Protein AF-A0A3B8IGR3-F1 (afdb_monomer_lite)

Sequence (163 aa):
MGLSWFLQAHEKPTSGKPCPATQIQLAEELIEFARAHGKPAMVCESAPQGYHVGTLYQYNISHLWDGPAGQGLTKVSPEQVWTEWYTPYFEFIGAHRDVIKAVTYINANWDIQGLWGPPYQQGYWGDSRIEANADVKEQWVAAITENTWLHGGDHIREILHGM

pLDDT: mean 95.09, std 7.03, range [52.88, 98.88]

Secondary structure (DSSP, 8-state):
-EEEE-S-TT---SSSSSSPPPHHHHHHHHHHHHHHTT--EEEEEE--TTEETTTTEE----TTTTSSTT-S-EE--HHHHIIIIIHHHHHHHHHTTTTEEEEEE---B-TTSTTTSTT-TT----B--GGGSHHHHHHHHHHHTSTTPPPSSTTHHHHHHT-

Foldseek 3Di:
DEDEAAEFQPADAPDDDDDDDGSVRVVVVVLVVCVVVVHAYEHEEYFHFQAALLQQWGFWFPCRGRHHFPHPTDHHDLVCSCVRGVVVVLVSCVVRVVRYDYYDYDQAQQCPPPQAHPPRPVTHGHGRHCVSDDVSVVVVCVSQPPPSHDDDDPCSVCVVVVD

Structure (mmCIF, N/CA/C/O backbone):
data_AF-A0A3B8IGR3-F1
#
_entry.id   AF-A0A3B8IGR3-F1
#
loop_
_atom_site.group_PDB
_atom_site.id
_atom_site.type_symbol
_atom_site.label_atom_id
_atom_site.label_alt_id
_atom_site.label_comp_id
_atom_site.label_asym_id
_atom_site.label_entity_id
_atom_site.label_seq_id
_atom_site.pdbx_PDB_ins_code
_atom_site.Cartn_x
_atom_site.Cartn_y
_atom_site.Cartn_z
_atom_site.occupancy
_atom_site.B_iso_or_equiv
_atom_site.auth_seq_id
_atom_site.auth_comp_id
_atom_site.auth_asym_id
_atom_site.auth_atom_id
_atom_site.pdbx_PDB_model_num
ATOM 1 N N . MET A 1 1 ? -16.583 5.990 5.118 1.00 91.69 1 MET A N 1
ATOM 2 C CA . MET A 1 1 ? -16.019 6.486 3.840 1.00 91.69 1 MET A CA 1
ATOM 3 C C . MET A 1 1 ? -14.957 5.517 3.361 1.00 91.69 1 MET A C 1
ATOM 5 O O . MET A 1 1 ? -14.488 4.744 4.186 1.00 91.69 1 MET A O 1
ATOM 9 N N . GLY A 1 2 ? -14.617 5.523 2.074 1.00 95.38 2 GLY A N 1
ATOM 10 C CA . GLY A 1 2 ? -13.644 4.595 1.498 1.00 95.38 2 GLY A CA 1
ATOM 11 C C . GLY A 1 2 ? -12.545 5.332 0.750 1.00 95.38 2 GLY A C 1
ATOM 12 O O . GLY A 1 2 ? -12.861 6.269 0.022 1.00 95.38 2 GLY A O 1
ATOM 13 N N . LEU A 1 3 ? -11.294 4.913 0.928 1.00 97.75 3 LEU A N 1
ATOM 14 C CA . LEU A 1 3 ? -10.154 5.388 0.141 1.00 97.75 3 LEU A CA 1
ATOM 15 C C . LEU A 1 3 ? -9.433 4.217 -0.523 1.00 97.75 3 LEU A C 1
ATOM 17 O O . LEU A 1 3 ? -9.481 3.094 -0.015 1.00 97.75 3 LEU A O 1
ATOM 21 N N . SER A 1 4 ? -8.734 4.512 -1.614 1.00 98.25 4 SER A N 1
ATOM 22 C CA . SER A 1 4 ? -7.811 3.582 -2.260 1.00 98.25 4 SER A CA 1
ATOM 23 C C . SER A 1 4 ? -6.371 4.029 -2.004 1.00 98.25 4 SER A C 1
ATOM 25 O O . SER A 1 4 ? -6.085 5.230 -1.957 1.00 98.25 4 SER A O 1
ATOM 27 N N . TRP A 1 5 ? -5.467 3.071 -1.825 1.00 98.56 5 TRP A N 1
ATOM 28 C CA . TRP A 1 5 ? -4.046 3.311 -1.601 1.00 98.56 5 TRP A CA 1
ATOM 29 C C . TRP A 1 5 ? -3.225 2.457 -2.557 1.00 98.56 5 TRP A C 1
ATOM 31 O O . TRP A 1 5 ? -3.042 1.267 -2.320 1.00 98.56 5 TRP A O 1
ATOM 41 N N . PHE A 1 6 ? -2.747 3.054 -3.646 1.00 98.00 6 PHE A N 1
ATOM 42 C CA . PHE A 1 6 ? -2.025 2.317 -4.690 1.00 98.00 6 PHE A CA 1
ATOM 43 C C . PHE A 1 6 ? -0.596 2.803 -4.890 1.00 98.00 6 PHE A C 1
ATOM 45 O O . PHE A 1 6 ? 0.309 2.003 -5.115 1.00 98.00 6 PHE A O 1
ATOM 52 N N . LEU A 1 7 ? -0.388 4.108 -4.761 1.00 97.19 7 LEU A N 1
ATOM 53 C CA . LEU A 1 7 ? 0.871 4.762 -5.092 1.00 97.19 7 LEU A CA 1
ATOM 54 C C . LEU A 1 7 ? 1.772 4.848 -3.859 1.00 97.19 7 LEU A C 1
ATOM 56 O O . LEU A 1 7 ? 1.300 4.736 -2.723 1.00 97.19 7 LEU A O 1
ATOM 60 N N . GLN A 1 8 ? 3.068 5.085 -4.066 1.00 96.94 8 GLN A N 1
ATOM 61 C CA . GLN A 1 8 ? 3.950 5.388 -2.942 1.00 96.94 8 GLN A CA 1
ATOM 62 C C . GLN A 1 8 ? 3.477 6.674 -2.241 1.00 96.94 8 GLN A C 1
ATOM 64 O O . GLN A 1 8 ? 3.035 7.633 -2.881 1.00 96.94 8 GLN A O 1
ATOM 69 N N . ALA A 1 9 ? 3.578 6.716 -0.911 1.00 96.88 9 ALA A N 1
ATOM 70 C CA . ALA A 1 9 ? 2.907 7.727 -0.084 1.00 96.88 9 ALA A CA 1
ATOM 71 C C . ALA A 1 9 ? 3.227 9.181 -0.471 1.00 96.88 9 ALA A C 1
ATOM 73 O O . ALA A 1 9 ? 2.351 10.053 -0.435 1.00 96.88 9 ALA A O 1
ATOM 74 N N . HIS A 1 10 ? 4.483 9.434 -0.841 1.00 94.56 10 HIS A N 1
ATOM 75 C CA . HIS A 1 10 ? 5.021 10.766 -1.124 1.00 94.56 10 HIS A CA 1
ATOM 76 C C . HIS A 1 10 ? 5.339 11.000 -2.603 1.00 94.56 10 HIS A C 1
ATOM 78 O O . HIS A 1 10 ? 5.798 12.087 -2.965 1.00 94.56 10 HIS A O 1
ATOM 84 N N . GLU A 1 11 ? 5.098 10.004 -3.452 1.00 91.75 11 GLU A N 1
ATOM 85 C CA . GLU A 1 11 ? 5.352 10.113 -4.879 1.00 91.75 11 GLU A CA 1
ATOM 86 C C . GLU A 1 11 ? 4.372 11.089 -5.536 1.00 91.75 11 GLU A C 1
ATOM 88 O O . GLU A 1 11 ? 3.236 11.294 -5.092 1.00 91.75 11 GLU A O 1
ATOM 93 N N . LYS A 1 12 ? 4.857 11.740 -6.593 1.00 88.88 12 LYS A N 1
ATOM 94 C CA . LYS A 1 12 ? 4.118 12.721 -7.377 1.00 88.88 12 LYS A CA 1
ATOM 95 C C . LYS A 1 12 ? 4.175 12.335 -8.850 1.00 88.88 12 LYS A C 1
ATOM 97 O O . LYS A 1 12 ? 5.252 11.960 -9.313 1.00 88.88 12 LYS A O 1
ATOM 102 N N . PRO A 1 13 ? 3.080 12.526 -9.605 1.00 84.06 13 PRO A N 1
ATOM 103 C CA . PRO A 1 13 ? 3.114 12.356 -11.045 1.00 84.06 13 PRO A CA 1
ATOM 104 C C . PRO A 1 13 ? 4.122 13.325 -11.661 1.00 84.06 13 PRO A C 1
ATOM 106 O O . PRO A 1 13 ? 4.206 14.498 -11.285 1.00 84.06 13 PRO A O 1
ATOM 109 N N . THR A 1 14 ? 4.846 12.835 -12.657 1.00 80.19 14 THR A N 1
ATOM 110 C CA . THR A 1 14 ? 5.818 13.604 -13.440 1.00 80.19 14 THR A CA 1
ATOM 111 C C . THR A 1 14 ? 5.156 14.552 -14.444 1.00 80.19 14 THR A C 1
ATOM 113 O O . THR A 1 14 ? 5.823 15.446 -14.966 1.00 80.19 14 THR A O 1
ATOM 116 N N . SER A 1 15 ? 3.849 14.412 -14.705 1.00 67.06 15 SER A N 1
ATOM 117 C CA . SER A 1 15 ? 3.141 15.197 -15.720 1.00 67.06 15 SER A CA 1
ATOM 118 C C . SER A 1 15 ? 1.929 15.978 -15.179 1.00 67.06 15 SER A C 1
ATOM 120 O O . SER A 1 15 ? 1.154 15.509 -14.349 1.00 67.06 15 SER A O 1
ATOM 122 N N . GLY A 1 16 ? 1.740 17.199 -15.695 1.00 64.88 16 GLY A N 1
ATOM 123 C CA . GLY A 1 16 ? 0.410 17.797 -15.879 1.00 64.88 16 GLY A CA 1
ATOM 124 C C . GLY A 1 16 ? -0.123 18.798 -14.845 1.00 64.88 16 GLY A C 1
ATOM 125 O O . GLY A 1 16 ? -0.955 19.621 -15.222 1.00 64.88 16 GLY A O 1
ATOM 126 N N . LYS A 1 17 ? 0.334 18.820 -13.585 1.00 65.06 17 LYS A N 1
ATOM 127 C CA . LYS A 1 17 ? -0.154 19.801 -12.588 1.00 65.06 17 LYS A CA 1
ATOM 128 C C . LYS A 1 17 ? 1.000 20.456 -11.822 1.00 65.06 17 LYS A C 1
ATOM 130 O O . LYS A 1 17 ? 1.898 19.742 -11.387 1.00 65.06 17 LYS A O 1
ATOM 135 N N . PRO A 1 18 ? 0.996 21.783 -11.595 1.00 68.06 18 PRO A N 1
ATOM 136 C CA . PRO A 1 18 ? 1.887 22.379 -10.606 1.00 68.06 18 PRO A CA 1
ATOM 137 C C . PRO A 1 18 ? 1.497 21.865 -9.213 1.00 68.06 18 PRO A C 1
ATOM 139 O O . PRO A 1 18 ? 0.353 22.025 -8.792 1.00 68.06 18 PRO A O 1
ATOM 142 N N . CYS A 1 19 ? 2.446 21.233 -8.518 1.00 76.19 19 CYS A N 1
ATOM 143 C CA . CYS A 1 19 ? 2.268 20.664 -7.177 1.00 76.19 19 CYS A CA 1
ATOM 144 C C . CYS A 1 19 ? 1.091 19.667 -7.071 1.00 76.19 19 CYS A C 1
ATOM 146 O O . CYS A 1 19 ? 0.112 19.949 -6.377 1.00 76.19 19 CYS A O 1
ATOM 148 N N . PRO A 1 20 ? 1.155 18.502 -7.742 1.00 86.19 20 PRO A N 1
ATOM 149 C CA . PRO A 1 20 ? 0.148 17.463 -7.559 1.00 86.19 20 PRO A CA 1
ATOM 150 C C . PRO A 1 20 ? 0.146 16.975 -6.101 1.00 86.19 20 PRO A C 1
ATOM 152 O O . PRO A 1 20 ? 1.203 16.911 -5.460 1.00 86.19 20 PRO A O 1
ATOM 155 N N . ALA A 1 21 ? -1.049 16.665 -5.589 1.00 90.88 21 ALA A N 1
ATOM 156 C CA . ALA A 1 21 ? -1.203 16.061 -4.272 1.00 90.88 21 ALA A CA 1
ATOM 157 C C . ALA A 1 21 ? -0.653 14.630 -4.299 1.00 90.88 21 ALA A C 1
ATOM 159 O O . ALA A 1 21 ? -0.814 13.927 -5.298 1.00 90.88 21 ALA A O 1
ATOM 160 N N . THR A 1 22 ? -0.000 14.216 -3.221 1.00 94.62 22 THR A N 1
ATOM 161 C CA . THR A 1 22 ? 0.497 12.847 -3.065 1.00 94.62 22 THR A CA 1
ATOM 162 C C . THR A 1 22 ? -0.607 11.917 -2.560 1.00 94.62 22 THR A C 1
ATOM 164 O O . THR A 1 22 ? -1.642 12.374 -2.065 1.00 94.62 22 THR A O 1
ATOM 167 N N . GLN A 1 23 ? -0.367 10.604 -2.622 1.00 96.00 23 GLN A N 1
ATOM 168 C CA . GLN A 1 23 ? -1.257 9.589 -2.047 1.00 96.00 23 GLN A CA 1
ATOM 169 C C . GLN A 1 23 ? -1.611 9.898 -0.586 1.00 96.00 23 GLN A C 1
ATOM 171 O O . GLN A 1 23 ? -2.789 9.868 -0.230 1.00 96.00 23 GLN A O 1
ATOM 176 N N . ILE A 1 24 ? -0.616 10.242 0.243 1.00 97.50 24 ILE A N 1
ATOM 177 C CA . ILE A 1 24 ? -0.870 10.543 1.658 1.00 97.50 24 ILE A CA 1
ATOM 178 C C . ILE A 1 24 ? -1.707 11.814 1.832 1.00 97.50 24 ILE A C 1
ATOM 180 O O . ILE A 1 24 ? -2.619 11.823 2.643 1.00 97.50 24 ILE A O 1
ATOM 184 N N . GLN A 1 25 ? -1.488 12.861 1.028 1.00 97.06 25 GLN A N 1
ATOM 185 C CA . GLN A 1 25 ? -2.262 14.105 1.135 1.00 97.06 25 GLN A CA 1
ATOM 186 C C . GLN A 1 25 ? -3.745 13.898 0.803 1.00 97.06 25 GLN A C 1
ATOM 188 O O . GLN A 1 25 ? -4.608 14.445 1.483 1.00 97.06 25 GLN A O 1
ATOM 193 N N . LEU A 1 26 ? -4.038 13.094 -0.223 1.00 96.38 26 LEU A N 1
ATOM 194 C CA . LEU A 1 26 ? -5.414 12.753 -0.592 1.00 96.38 26 LEU A CA 1
ATOM 195 C C . LEU A 1 26 ? -6.075 11.844 0.454 1.00 96.38 26 LEU A C 1
ATOM 197 O O . LEU A 1 26 ? -7.261 11.992 0.745 1.00 96.38 26 LEU A O 1
ATOM 201 N N . ALA A 1 27 ? -5.314 10.910 1.032 1.00 97.94 27 ALA A N 1
ATOM 202 C CA . ALA A 1 27 ? -5.810 10.050 2.099 1.00 97.94 27 ALA A CA 1
ATOM 203 C C . ALA A 1 27 ? -6.133 10.859 3.367 1.00 97.94 27 ALA A C 1
ATOM 205 O O . ALA A 1 27 ? -7.215 10.685 3.925 1.00 97.94 27 ALA A O 1
ATOM 206 N N . GLU A 1 28 ? -5.252 11.778 3.774 1.00 98.31 28 GLU A N 1
ATOM 207 C CA . GLU A 1 28 ? -5.465 12.692 4.906 1.00 98.31 28 GLU A CA 1
ATOM 208 C C . GLU A 1 28 ? -6.747 13.513 4.742 1.00 98.31 28 GLU A C 1
ATOM 210 O O . GLU A 1 28 ? -7.571 13.565 5.652 1.00 98.31 28 GLU A O 1
ATOM 215 N N . GLU A 1 29 ? -6.981 14.090 3.559 1.00 97.88 29 GLU A N 1
ATOM 216 C CA . GLU A 1 29 ? -8.200 14.860 3.284 1.00 97.88 29 GLU A CA 1
ATOM 217 C C . GLU A 1 29 ? -9.475 14.031 3.531 1.00 97.88 29 GLU A C 1
ATOM 219 O O . GLU A 1 29 ? -10.430 14.505 4.157 1.00 97.88 29 GLU A O 1
ATOM 224 N N . LEU A 1 30 ? -9.483 12.764 3.103 1.00 98.00 30 LEU A N 1
ATOM 225 C CA . LEU A 1 30 ? -10.616 11.866 3.322 1.00 98.00 30 LEU A CA 1
ATOM 226 C C . LEU A 1 30 ? -10.763 11.461 4.793 1.00 98.00 30 LEU A C 1
ATOM 228 O O . LEU A 1 30 ? -11.891 11.369 5.289 1.00 98.00 30 LEU A O 1
ATOM 232 N N . ILE A 1 31 ? -9.653 11.221 5.493 1.00 98.44 31 ILE A N 1
ATOM 233 C CA . ILE A 1 31 ? -9.667 10.895 6.922 1.00 98.44 31 ILE A CA 1
ATOM 234 C C . ILE A 1 31 ? -10.200 12.068 7.741 1.00 98.44 31 ILE A C 1
ATOM 236 O O . ILE A 1 31 ? -11.077 11.856 8.581 1.00 98.44 31 ILE A O 1
ATOM 240 N N . GLU A 1 32 ? -9.769 13.298 7.460 1.00 98.31 32 GLU A N 1
ATOM 241 C CA . GLU A 1 32 ? -10.294 14.483 8.140 1.00 98.31 32 GLU A CA 1
ATOM 242 C C . GLU A 1 32 ? -11.780 14.689 7.864 1.00 98.31 32 GLU A C 1
ATOM 244 O O . GLU A 1 32 ? -12.554 14.957 8.788 1.00 98.31 32 GLU A O 1
ATOM 249 N N . PHE A 1 33 ? -12.226 14.482 6.622 1.00 98.44 33 PHE A N 1
ATOM 250 C CA . PHE A 1 33 ? -13.653 14.533 6.320 1.00 98.44 33 PHE A CA 1
ATOM 251 C C . PHE A 1 33 ? -14.425 13.475 7.119 1.00 98.44 33 PHE A C 1
ATOM 253 O O . PHE A 1 33 ? -15.465 13.779 7.711 1.00 98.44 33 PHE A O 1
ATOM 260 N N . ALA A 1 34 ? -13.943 12.230 7.154 1.00 98.44 34 ALA A N 1
ATOM 261 C CA . ALA A 1 34 ? -14.595 11.147 7.885 1.00 98.44 34 ALA A CA 1
ATOM 262 C C . ALA A 1 34 ? -14.667 11.451 9.392 1.00 98.44 34 ALA A C 1
ATOM 264 O O . ALA A 1 34 ? -15.735 11.296 9.999 1.00 98.44 34 ALA A O 1
ATOM 265 N N . ARG A 1 35 ? -13.575 11.975 9.966 1.00 98.00 35 ARG A N 1
ATOM 266 C CA . ARG A 1 35 ? -13.496 12.414 11.365 1.00 98.00 35 ARG A CA 1
ATOM 267 C C . ARG A 1 35 ? -14.498 13.525 11.665 1.00 98.00 35 ARG A C 1
ATOM 269 O O . ARG A 1 35 ? -15.269 13.400 12.614 1.00 98.00 35 ARG A O 1
ATOM 276 N N . ALA A 1 36 ? -14.558 14.557 10.822 1.00 98.38 36 ALA A N 1
ATOM 277 C CA . ALA A 1 36 ? -15.476 15.687 10.976 1.00 98.38 36 ALA A CA 1
ATOM 278 C C . ALA A 1 36 ? -16.961 15.276 10.964 1.00 98.38 36 ALA A C 1
ATOM 280 O O . ALA A 1 36 ? -17.798 15.960 11.551 1.00 98.38 36 ALA A O 1
ATOM 281 N N . HIS A 1 37 ? -17.293 14.143 10.339 1.00 98.25 37 HIS A N 1
ATOM 282 C CA . HIS A 1 37 ? -18.659 13.615 10.268 1.00 98.25 37 HIS A CA 1
ATOM 283 C C . HIS A 1 37 ? -18.927 12.462 11.247 1.00 98.25 37 HIS A C 1
ATOM 285 O O . HIS A 1 37 ? -20.000 11.852 11.193 1.00 98.25 37 HIS A O 1
ATOM 291 N N . GLY A 1 38 ? -17.967 12.126 12.118 1.00 97.69 38 GLY A N 1
ATOM 292 C CA . GLY A 1 38 ? -18.089 11.008 13.054 1.00 97.69 38 GLY A CA 1
ATOM 293 C C . GLY A 1 38 ? -18.345 9.674 12.346 1.00 97.69 38 GLY A C 1
ATOM 294 O O . GLY A 1 38 ? -19.129 8.853 12.827 1.00 97.69 38 GLY A O 1
ATOM 295 N N . LYS A 1 39 ? -17.759 9.476 11.158 1.00 98.25 39 LYS A N 1
ATOM 296 C CA . LYS A 1 39 ? -17.914 8.253 10.363 1.00 98.25 39 LYS A CA 1
ATOM 297 C C . LYS A 1 39 ? -16.609 7.466 10.336 1.00 98.25 39 LYS A C 1
ATOM 299 O O . LYS A 1 39 ? -15.557 8.065 10.136 1.00 98.25 39 LYS A O 1
ATOM 304 N N . PRO A 1 40 ? -16.660 6.127 10.446 1.00 97.88 40 PRO A N 1
ATOM 305 C CA . PRO A 1 40 ? -15.479 5.316 10.213 1.00 97.88 40 PRO A CA 1
ATOM 306 C C . PRO A 1 40 ? -15.046 5.395 8.743 1.00 97.88 40 PRO A C 1
ATOM 308 O O . PRO A 1 40 ? -15.865 5.581 7.826 1.00 97.88 40 PRO A O 1
ATOM 311 N N . ALA A 1 41 ? -13.750 5.209 8.526 1.00 98.38 41 ALA A N 1
ATOM 312 C CA . ALA A 1 41 ? -13.150 5.042 7.214 1.00 98.38 41 ALA A CA 1
ATOM 313 C C . ALA A 1 41 ? -12.675 3.599 7.006 1.00 98.38 41 ALA A C 1
ATOM 315 O O . ALA A 1 41 ? -12.379 2.869 7.956 1.00 98.38 41 ALA A O 1
ATOM 316 N N . MET A 1 42 ? -12.604 3.210 5.740 1.00 98.38 42 MET A N 1
ATOM 317 C CA . MET A 1 42 ? -12.025 1.958 5.285 1.00 98.38 42 MET A CA 1
ATOM 318 C C . MET A 1 42 ? -11.013 2.261 4.182 1.00 98.38 42 MET A C 1
ATOM 320 O O . MET A 1 42 ? -11.291 3.063 3.289 1.00 98.38 42 MET A O 1
ATOM 324 N N . VAL A 1 43 ? -9.856 1.605 4.229 1.00 98.56 43 VAL A N 1
ATOM 325 C CA . VAL A 1 43 ? -8.998 1.489 3.044 1.00 98.56 43 VAL A CA 1
ATOM 326 C C . VAL A 1 43 ? -9.605 0.376 2.195 1.00 98.56 43 VAL A C 1
ATOM 328 O O . VAL A 1 43 ? -9.421 -0.804 2.484 1.00 98.56 43 VAL A O 1
ATOM 331 N N . CYS A 1 44 ? -10.438 0.744 1.226 1.00 98.56 44 CYS A N 1
ATOM 332 C CA . CYS A 1 44 ? -11.256 -0.207 0.474 1.00 98.56 44 CYS A CA 1
ATOM 333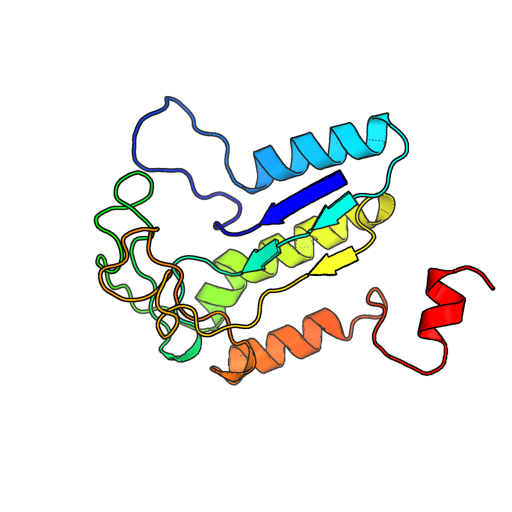 C C . CYS A 1 44 ? -10.449 -0.996 -0.553 1.00 98.56 44 CYS A C 1
ATOM 335 O O . CYS A 1 44 ? -10.811 -2.122 -0.875 1.00 98.56 44 CYS A O 1
ATOM 337 N N . GLU A 1 45 ? -9.379 -0.402 -1.068 1.00 98.69 45 GLU A N 1
ATOM 338 C CA . GLU A 1 45 ? -8.514 -1.016 -2.063 1.00 98.69 45 GLU A CA 1
ATOM 339 C C . GLU A 1 45 ? -7.073 -0.616 -1.771 1.00 98.69 45 GLU A C 1
ATOM 341 O O . GLU A 1 45 ? -6.765 0.574 -1.684 1.00 98.69 45 GLU A O 1
ATOM 346 N N . SER A 1 46 ? -6.181 -1.589 -1.618 1.00 98.81 46 SER A N 1
ATOM 347 C CA . SER A 1 46 ? -4.754 -1.308 -1.525 1.00 98.81 46 SER A CA 1
ATOM 348 C C . SER A 1 46 ? -3.900 -2.379 -2.187 1.00 98.81 46 SER A C 1
ATOM 350 O O . SER A 1 46 ? -4.158 -3.573 -2.051 1.00 98.81 46 SER A O 1
ATOM 352 N N . ALA A 1 47 ? -2.892 -1.939 -2.935 1.00 98.75 47 ALA A N 1
ATOM 353 C CA . ALA A 1 47 ? -1.864 -2.781 -3.545 1.00 98.75 47 ALA A CA 1
ATOM 354 C C . ALA A 1 47 ? -0.671 -1.910 -3.983 1.00 98.75 47 ALA A C 1
ATOM 356 O O . ALA A 1 47 ? -0.899 -0.773 -4.391 1.00 98.75 47 ALA A O 1
ATOM 357 N N . PRO A 1 48 ? 0.577 -2.410 -3.948 1.00 98.56 48 PRO A N 1
ATOM 358 C CA . PRO A 1 48 ? 1.756 -1.682 -4.422 1.00 98.56 48 PRO A CA 1
ATOM 359 C C . PRO A 1 48 ? 1.789 -1.585 -5.954 1.00 98.56 48 PRO A C 1
ATOM 361 O O . PRO A 1 48 ? 2.529 -2.314 -6.614 1.00 98.56 48 PRO A O 1
ATOM 364 N N . GLN A 1 49 ? 0.975 -0.700 -6.535 1.00 98.44 49 GLN A N 1
ATOM 365 C CA . GLN A 1 49 ? 0.914 -0.510 -7.985 1.00 98.44 49 GLN A CA 1
ATOM 366 C C . GLN A 1 49 ? 2.292 -0.110 -8.529 1.00 98.44 49 GLN A C 1
ATOM 368 O O . GLN A 1 49 ? 3.008 0.677 -7.914 1.00 98.44 49 GLN A O 1
ATOM 373 N N . GLY A 1 50 ? 2.680 -0.670 -9.675 1.00 97.94 50 GLY A N 1
ATOM 374 C CA . GLY A 1 50 ? 4.007 -0.438 -10.255 1.00 97.94 50 GLY A CA 1
ATOM 375 C C . GLY A 1 50 ? 5.056 -1.459 -9.814 1.00 97.94 50 GLY A C 1
ATOM 376 O O . GLY A 1 50 ? 6.047 -1.652 -10.518 1.00 97.94 50 GLY A O 1
ATOM 377 N N . TYR A 1 51 ? 4.824 -2.186 -8.718 1.00 98.62 51 TYR A N 1
ATOM 378 C CA . TYR A 1 51 ? 5.718 -3.238 -8.246 1.00 98.62 51 TYR A CA 1
ATOM 379 C C . TYR A 1 51 ? 5.315 -4.625 -8.738 1.00 98.62 51 TYR A C 1
ATOM 381 O O . TYR A 1 51 ? 4.145 -4.995 -8.780 1.00 98.62 51 TYR A O 1
ATOM 389 N N . HIS A 1 52 ? 6.318 -5.443 -9.042 1.00 98.50 52 HIS A N 1
ATOM 390 C CA . HIS A 1 52 ? 6.168 -6.878 -9.239 1.00 98.50 52 HIS A CA 1
ATOM 391 C C . HIS A 1 52 ? 6.888 -7.625 -8.111 1.00 98.50 52 HIS A C 1
ATOM 393 O O . HIS A 1 52 ? 8.065 -7.973 -8.242 1.00 98.50 52 HIS A O 1
ATOM 399 N N . VAL A 1 53 ? 6.186 -7.899 -7.005 1.00 98.31 53 VAL A N 1
ATOM 400 C CA . VAL A 1 53 ? 6.757 -8.483 -5.773 1.00 98.31 53 VAL A CA 1
ATOM 401 C C . VAL A 1 53 ? 7.491 -9.798 -6.050 1.00 98.31 53 VAL A C 1
ATOM 403 O O . VAL A 1 53 ? 8.602 -9.990 -5.562 1.00 98.31 53 VAL A O 1
ATOM 406 N N . GLY A 1 54 ? 6.939 -10.672 -6.901 1.00 97.50 54 GLY A N 1
ATOM 407 C CA . GLY A 1 54 ? 7.564 -11.964 -7.206 1.00 97.50 54 GLY A CA 1
ATOM 408 C C . GLY A 1 54 ? 8.905 -11.893 -7.945 1.00 97.50 54 GLY A C 1
ATOM 409 O O . GLY A 1 54 ? 9.747 -12.770 -7.773 1.00 97.50 54 GLY A O 1
ATOM 410 N N . THR A 1 55 ? 9.132 -10.859 -8.758 1.00 97.88 55 THR A N 1
ATOM 411 C CA . THR A 1 55 ? 10.371 -10.707 -9.544 1.00 97.88 55 THR A CA 1
ATOM 412 C C . THR A 1 55 ? 11.266 -9.585 -9.031 1.00 97.88 55 THR A C 1
ATOM 414 O O . THR A 1 55 ? 12.379 -9.438 -9.528 1.00 97.88 55 THR A O 1
ATOM 417 N N . LEU A 1 56 ? 10.787 -8.805 -8.055 1.00 98.38 56 LEU A N 1
ATOM 418 C CA . LEU A 1 56 ? 11.464 -7.647 -7.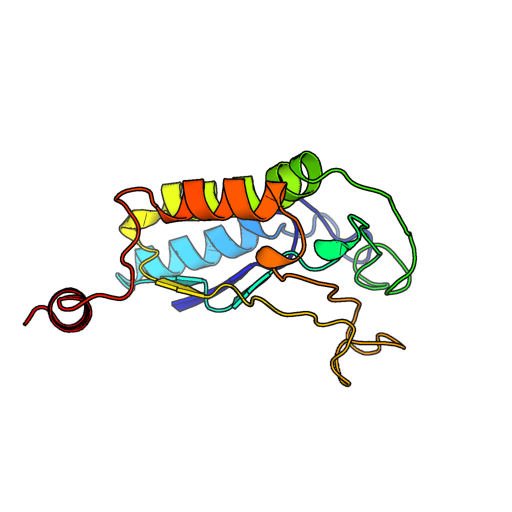473 1.00 98.38 56 LEU A CA 1
ATOM 419 C C . LEU A 1 56 ? 11.906 -6.625 -8.527 1.00 98.38 56 LEU A C 1
ATOM 421 O O . LEU A 1 56 ? 13.061 -6.196 -8.592 1.00 98.38 56 LEU A O 1
ATOM 425 N N . TYR A 1 57 ? 10.942 -6.233 -9.355 1.00 98.38 57 TYR A N 1
ATOM 426 C CA . TYR A 1 57 ? 11.086 -5.129 -10.292 1.00 98.38 57 TYR A CA 1
ATOM 427 C C . TYR A 1 57 ? 9.976 -4.109 -10.087 1.00 98.38 57 TYR A C 1
ATOM 429 O O . TYR A 1 57 ? 8.850 -4.471 -9.744 1.00 98.38 57 TYR A O 1
ATOM 437 N N . GLN A 1 58 ? 10.301 -2.851 -10.343 1.00 98.06 58 GLN A N 1
ATOM 438 C CA . GLN A 1 58 ? 9.354 -1.764 -10.510 1.00 98.06 58 GLN A CA 1
ATOM 439 C C . GLN A 1 58 ? 9.302 -1.373 -11.989 1.00 98.06 58 GLN A C 1
ATOM 441 O O . GLN A 1 58 ? 10.321 -1.414 -12.687 1.00 98.06 58 GLN A O 1
ATOM 446 N N . TYR A 1 59 ? 8.116 -1.003 -12.453 1.00 97.75 59 TYR A N 1
ATOM 447 C CA . TYR A 1 59 ? 7.869 -0.511 -13.800 1.00 97.75 59 TYR A CA 1
ATOM 448 C C . TYR A 1 59 ? 7.060 0.773 -13.734 1.00 97.75 59 TYR A C 1
ATOM 450 O O . TYR A 1 59 ? 6.324 1.009 -12.776 1.00 97.75 59 TYR A O 1
ATOM 458 N N . ASN A 1 60 ? 7.142 1.541 -14.812 1.00 97.25 60 ASN A N 1
ATOM 459 C CA . ASN A 1 60 ? 6.309 2.710 -15.001 1.00 97.25 60 ASN A CA 1
ATOM 460 C C . ASN A 1 60 ? 4.824 2.317 -15.010 1.00 97.25 60 ASN A C 1
ATOM 462 O O . ASN A 1 60 ? 4.420 1.416 -15.755 1.00 97.25 60 ASN A O 1
ATOM 466 N N . ILE A 1 61 ? 4.010 3.017 -14.225 1.00 96.69 61 ILE A N 1
ATOM 467 C CA . ILE A 1 61 ? 2.562 2.836 -14.114 1.00 96.69 61 ILE A CA 1
ATOM 468 C C . ILE A 1 61 ? 1.849 3.349 -15.366 1.00 96.69 61 ILE A C 1
ATOM 470 O O . ILE A 1 61 ? 1.015 2.645 -15.942 1.00 96.69 61 ILE A O 1
ATOM 474 N N . SER A 1 62 ? 2.122 4.587 -15.789 1.00 94.56 62 SER A N 1
ATOM 475 C CA . SER A 1 62 ? 1.434 5.197 -16.935 1.00 94.56 62 SER A CA 1
ATOM 476 C C . SER A 1 62 ? 2.117 6.467 -17.430 1.00 94.56 62 SER A C 1
ATOM 478 O O . SER A 1 62 ? 2.846 7.131 -16.692 1.00 94.56 62 SER A O 1
ATOM 480 N N . HIS A 1 63 ? 1.802 6.876 -18.666 1.00 91.12 63 HIS A N 1
ATOM 481 C CA . HIS A 1 63 ? 2.340 8.107 -19.258 1.00 91.12 63 HIS A CA 1
ATOM 482 C C . HIS A 1 63 ? 2.029 9.366 -18.441 1.00 91.12 63 HIS A C 1
ATOM 484 O O . HIS A 1 63 ? 2.727 10.367 -18.584 1.00 91.12 63 HIS A O 1
ATOM 490 N N . LEU A 1 64 ? 0.978 9.331 -17.616 1.00 87.38 64 LEU A N 1
ATOM 491 C CA . LEU A 1 64 ? 0.620 10.441 -16.741 1.00 87.38 64 LEU A CA 1
ATOM 492 C C . LEU A 1 64 ? 1.459 10.465 -15.459 1.00 87.38 64 LEU A C 1
ATOM 494 O O . LEU A 1 64 ? 1.623 11.527 -14.854 1.00 87.38 64 LEU A O 1
ATOM 498 N N . TRP A 1 65 ? 1.978 9.308 -15.053 1.00 90.44 65 TRP A N 1
ATOM 499 C CA . TRP A 1 65 ? 2.651 9.122 -13.780 1.00 90.44 65 TRP A CA 1
ATOM 500 C C . TRP A 1 65 ? 4.169 9.213 -13.923 1.00 90.44 65 TRP A C 1
ATOM 502 O O . TRP A 1 65 ? 4.766 10.161 -13.428 1.00 90.44 65 TRP A O 1
ATOM 512 N N . ASP A 1 66 ? 4.790 8.301 -14.658 1.00 92.38 66 ASP A N 1
ATOM 513 C CA . ASP A 1 66 ? 6.239 8.041 -14.620 1.00 92.38 66 ASP A CA 1
ATOM 514 C C . ASP A 1 66 ? 6.815 7.563 -15.970 1.00 92.38 66 ASP A C 1
ATOM 516 O O . ASP A 1 66 ? 8.029 7.439 -16.129 1.00 92.38 66 ASP A O 1
ATOM 520 N N . GLY A 1 67 ? 5.969 7.355 -16.984 1.00 93.62 67 GLY A N 1
ATOM 521 C CA . GLY A 1 67 ? 6.385 7.048 -18.353 1.00 93.62 67 GLY A CA 1
ATOM 522 C C . GLY A 1 67 ? 5.536 5.954 -19.003 1.00 93.62 67 GLY A C 1
ATOM 523 O O . GLY A 1 67 ? 4.481 5.600 -18.498 1.00 93.62 67 GLY A O 1
ATOM 524 N N . PRO A 1 68 ? 5.938 5.405 -20.160 1.00 95.62 68 PRO A N 1
ATOM 525 C CA . PRO A 1 68 ? 5.140 4.383 -20.838 1.00 95.62 68 PRO A CA 1
ATOM 526 C C . PRO A 1 68 ? 4.893 3.162 -19.937 1.00 95.62 68 PRO A C 1
ATOM 528 O O . PRO A 1 68 ? 5.849 2.612 -19.391 1.00 95.62 68 PRO A O 1
ATOM 531 N N . ALA A 1 69 ? 3.631 2.743 -19.798 1.00 97.25 69 ALA A N 1
ATOM 532 C CA . ALA A 1 69 ? 3.232 1.671 -18.884 1.00 97.25 69 ALA A CA 1
ATOM 533 C C . ALA A 1 69 ? 3.988 0.358 -19.163 1.00 97.25 69 ALA A C 1
ATOM 535 O O . ALA A 1 69 ? 4.139 -0.045 -20.320 1.00 97.25 69 ALA A O 1
ATOM 536 N N . GLY A 1 70 ? 4.466 -0.304 -18.107 1.00 96.94 70 GLY A N 1
ATOM 537 C CA . GLY A 1 70 ? 5.208 -1.567 -18.206 1.00 96.94 70 GLY A CA 1
ATOM 538 C C . GLY A 1 70 ? 6.624 -1.425 -18.779 1.00 96.94 70 GLY A C 1
ATOM 539 O O . GLY A 1 70 ? 7.247 -2.423 -19.139 1.00 96.94 70 GLY A O 1
ATOM 540 N N . GLN A 1 71 ? 7.143 -0.198 -18.886 1.00 96.56 71 GLN A N 1
ATOM 541 C CA . GLN A 1 71 ? 8.546 0.092 -19.207 1.00 96.56 71 GLN A CA 1
ATOM 542 C C . GLN A 1 71 ? 9.279 0.623 -17.964 1.00 96.56 71 GLN A C 1
ATOM 544 O O . GLN A 1 71 ? 8.804 0.441 -16.849 1.00 96.56 71 GLN A O 1
ATOM 549 N N . GLY A 1 72 ? 10.455 1.241 -18.124 1.00 94.19 72 GLY A N 1
ATOM 550 C CA . GLY A 1 72 ? 11.182 1.846 -16.994 1.00 94.19 72 GLY A CA 1
ATOM 551 C C . GLY A 1 72 ? 11.692 0.840 -15.955 1.00 94.19 72 GLY A C 1
ATOM 552 O O . GLY A 1 72 ? 11.878 1.198 -14.796 1.00 94.19 72 GLY A O 1
ATOM 553 N N . LEU A 1 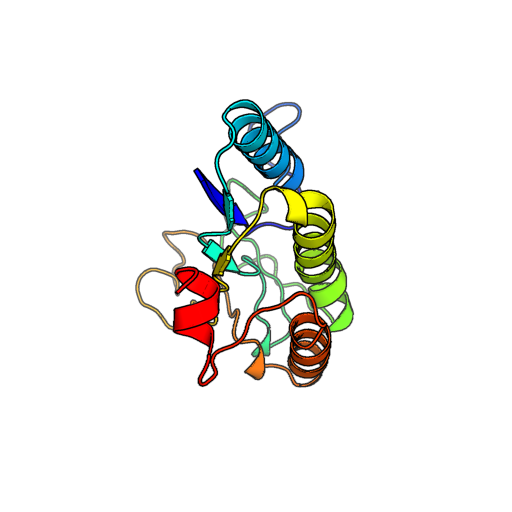73 ? 11.908 -0.412 -16.378 1.00 95.88 73 LEU A N 1
ATOM 554 C CA . LEU A 1 73 ? 12.306 -1.534 -15.528 1.00 95.88 73 LEU A CA 1
ATOM 555 C C . LEU A 1 73 ? 13.454 -1.163 -14.579 1.00 95.88 73 LEU A C 1
ATOM 557 O O . LEU A 1 73 ? 14.588 -0.956 -15.015 1.00 95.88 73 LEU A O 1
ATOM 561 N N . THR A 1 74 ? 13.166 -1.183 -13.281 1.00 97.56 74 THR A N 1
ATOM 562 C CA . THR A 1 74 ? 14.144 -0.936 -12.220 1.00 97.56 74 THR A CA 1
ATOM 563 C C . THR A 1 74 ? 14.141 -2.102 -11.244 1.00 97.56 74 THR A C 1
ATOM 565 O O . THR A 1 74 ? 13.094 -2.494 -10.734 1.00 97.56 74 THR A O 1
ATOM 568 N N . LYS A 1 75 ? 15.310 -2.704 -11.001 1.00 98.44 75 LYS A N 1
ATOM 569 C CA . LYS A 1 75 ? 15.445 -3.774 -10.006 1.00 98.44 75 LYS A CA 1
ATOM 570 C C . LYS A 1 75 ? 15.379 -3.174 -8.606 1.00 98.44 75 LYS A C 1
ATOM 572 O O . LYS A 1 75 ? 16.087 -2.210 -8.331 1.00 98.44 75 LYS A O 1
ATOM 577 N N . VAL A 1 76 ? 14.592 -3.790 -7.735 1.00 98.31 76 VAL A N 1
ATOM 578 C CA . VAL A 1 76 ? 14.421 -3.379 -6.338 1.00 98.31 76 VAL A CA 1
ATOM 579 C C . VAL A 1 76 ? 14.767 -4.534 -5.400 1.00 98.31 76 VAL A C 1
ATOM 581 O O . VAL A 1 76 ? 14.850 -5.691 -5.816 1.00 98.31 76 VAL A O 1
ATOM 584 N N . SER A 1 77 ? 15.023 -4.237 -4.133 1.00 98.50 77 SER A N 1
ATOM 585 C CA . SER A 1 77 ? 15.122 -5.240 -3.071 1.00 98.50 77 SER A CA 1
ATOM 586 C C . SER A 1 77 ? 13.779 -5.394 -2.343 1.00 98.50 77 SER A C 1
ATOM 588 O O . SER A 1 77 ? 12.958 -4.478 -2.392 1.00 98.50 77 SER A O 1
ATOM 590 N N . PRO A 1 78 ? 13.541 -6.509 -1.627 1.00 98.31 78 PRO A N 1
ATOM 591 C CA . PRO A 1 78 ? 12.361 -6.652 -0.771 1.00 98.31 78 PRO A CA 1
ATOM 592 C C . PRO A 1 78 ? 12.231 -5.511 0.243 1.00 98.31 78 PRO A C 1
ATOM 594 O O . PRO A 1 78 ? 11.144 -4.976 0.429 1.00 98.31 78 PRO A O 1
ATOM 597 N N . GLU A 1 79 ? 13.359 -5.092 0.821 1.00 98.56 79 GLU A N 1
ATOM 598 C CA . GLU A 1 79 ? 13.440 -3.978 1.769 1.00 98.56 79 GLU A CA 1
ATOM 599 C C . GLU A 1 79 ? 13.016 -2.644 1.147 1.00 98.56 79 GLU A C 1
ATOM 601 O O . GLU A 1 79 ? 12.329 -1.854 1.790 1.00 98.56 79 GLU A O 1
ATOM 606 N N . GLN A 1 80 ? 13.394 -2.394 -0.111 1.00 98.44 80 GLN A N 1
ATOM 607 C CA . GLN A 1 80 ? 12.963 -1.197 -0.833 1.00 98.44 80 GLN A CA 1
ATOM 608 C C . GLN A 1 80 ? 11.455 -1.217 -1.066 1.00 98.44 80 GLN A C 1
ATOM 610 O O . GLN A 1 80 ? 10.787 -0.254 -0.711 1.00 98.44 80 GLN A O 1
ATOM 615 N N . VAL A 1 81 ? 10.898 -2.327 -1.571 1.00 98.25 81 VAL A N 1
ATOM 616 C CA . VAL A 1 81 ? 9.439 -2.448 -1.758 1.00 98.25 81 VAL A CA 1
ATOM 617 C C . VAL A 1 81 ? 8.708 -2.226 -0.429 1.00 98.25 81 VAL A C 1
ATOM 619 O O . VAL A 1 81 ? 7.710 -1.504 -0.375 1.00 98.25 81 VAL A O 1
ATOM 622 N N . TRP A 1 82 ? 9.214 -2.832 0.649 1.00 98.69 82 TRP A N 1
ATOM 623 C CA . TRP A 1 82 ? 8.655 -2.683 1.986 1.00 98.69 82 TRP A CA 1
ATOM 624 C C . TRP A 1 82 ? 8.677 -1.232 2.464 1.00 98.69 82 TRP A C 1
ATOM 626 O O . TRP A 1 82 ? 7.631 -0.665 2.778 1.00 98.69 82 TRP A O 1
ATOM 636 N N . THR A 1 83 ? 9.851 -0.609 2.446 1.00 98.50 83 THR A N 1
ATOM 637 C CA . THR A 1 83 ? 10.062 0.754 2.942 1.00 98.50 83 THR A CA 1
ATOM 638 C C . THR A 1 83 ? 9.317 1.798 2.116 1.00 98.50 83 THR A C 1
ATOM 640 O O . THR A 1 83 ? 8.796 2.759 2.672 1.00 98.50 83 THR A O 1
ATOM 643 N N . GLU A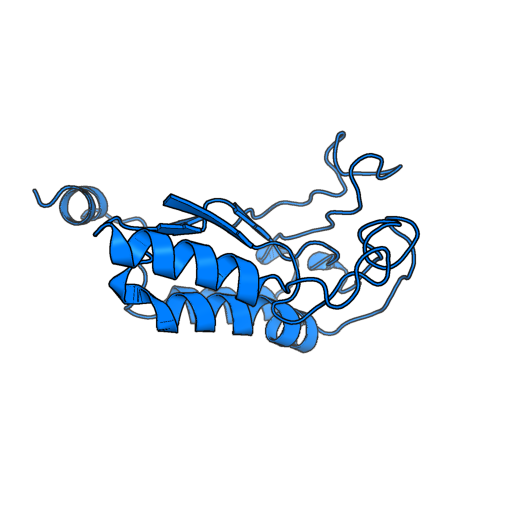 1 84 ? 9.246 1.630 0.796 1.00 98.19 84 GLU A N 1
ATOM 644 C CA . GLU A 1 84 ? 8.650 2.629 -0.096 1.00 98.19 84 GLU A CA 1
ATOM 645 C C . GLU A 1 84 ? 7.115 2.570 -0.120 1.00 98.19 84 GLU A C 1
ATOM 647 O O . GLU A 1 84 ? 6.466 3.600 -0.325 1.00 98.19 84 GLU A O 1
ATOM 652 N N . TRP A 1 85 ? 6.516 1.394 0.111 1.00 98.69 85 TRP A N 1
ATOM 653 C CA . TRP A 1 85 ? 5.060 1.229 0.030 1.00 98.69 85 TRP A CA 1
ATOM 654 C C . TRP A 1 85 ? 4.403 0.715 1.316 1.00 98.69 85 TRP A C 1
ATOM 656 O O . TRP A 1 85 ? 3.454 1.335 1.801 1.00 98.69 85 TRP A O 1
ATOM 666 N N . TYR A 1 86 ? 4.888 -0.390 1.890 1.00 98.69 86 TYR A N 1
ATOM 667 C CA . TYR A 1 86 ? 4.238 -1.039 3.037 1.00 98.69 86 TYR A CA 1
ATOM 668 C C . TYR A 1 86 ? 4.423 -0.260 4.338 1.00 98.69 86 TYR A C 1
ATOM 670 O O . TYR A 1 86 ? 3.457 -0.106 5.084 1.00 98.69 86 TYR A O 1
ATOM 678 N N . THR A 1 87 ? 5.622 0.266 4.600 1.00 98.62 87 THR A N 1
ATOM 679 C CA . THR A 1 87 ? 5.894 1.055 5.809 1.00 98.62 87 THR A CA 1
ATOM 680 C C . THR A 1 87 ? 4.963 2.272 5.896 1.00 98.62 87 THR A C 1
ATOM 682 O O . THR A 1 87 ? 4.196 2.337 6.858 1.00 98.62 87 THR A O 1
ATOM 685 N N . PRO A 1 88 ? 4.883 3.169 4.888 1.00 98.69 88 PRO A N 1
ATOM 686 C CA . PRO A 1 88 ? 3.958 4.299 4.943 1.00 98.69 88 PRO A CA 1
ATOM 687 C C . PRO A 1 88 ? 2.485 3.884 5.032 1.00 98.69 88 PRO A C 1
ATOM 689 O O . PRO A 1 88 ? 1.693 4.560 5.685 1.00 98.69 88 PRO A O 1
ATOM 692 N N . TYR A 1 89 ? 2.106 2.776 4.388 1.00 98.69 89 TYR A N 1
ATOM 693 C CA . TYR A 1 89 ? 0.748 2.238 4.448 1.00 98.69 89 TYR A CA 1
ATOM 694 C C . TYR A 1 89 ? 0.359 1.838 5.880 1.00 98.69 89 TYR A C 1
ATOM 696 O O . TYR A 1 89 ? -0.670 2.284 6.397 1.00 98.69 89 TYR A O 1
ATOM 704 N N . PHE A 1 90 ? 1.191 1.034 6.548 1.00 98.50 90 PHE A N 1
ATOM 705 C CA . PHE A 1 90 ? 0.943 0.598 7.921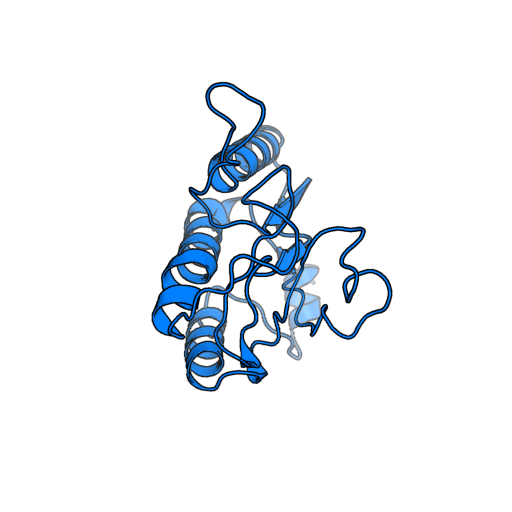 1.00 98.50 90 PHE A CA 1
ATOM 706 C C . PHE A 1 90 ? 1.054 1.746 8.930 1.00 98.50 90 PHE A C 1
ATOM 708 O O . PHE A 1 90 ? 0.229 1.827 9.842 1.00 98.50 90 PHE A O 1
ATOM 715 N N . GLU A 1 91 ? 2.012 2.658 8.750 1.00 98.25 91 GLU A N 1
ATOM 716 C CA . GLU A 1 91 ? 2.158 3.852 9.588 1.00 98.25 91 GLU A CA 1
ATOM 717 C C . GLU A 1 91 ? 0.930 4.763 9.498 1.00 98.25 91 GLU A C 1
ATOM 719 O O . GLU A 1 91 ? 0.405 5.178 10.532 1.00 98.25 91 GLU A O 1
ATOM 724 N N . PHE A 1 92 ? 0.411 5.010 8.291 1.00 98.50 92 PHE A N 1
ATOM 725 C CA . PHE A 1 92 ? -0.803 5.802 8.090 1.00 98.50 92 PHE A CA 1
ATOM 726 C C . PHE A 1 92 ? -2.013 5.171 8.789 1.00 98.50 92 PHE A C 1
ATOM 728 O O . PHE A 1 92 ? -2.739 5.833 9.533 1.00 98.50 92 PHE A O 1
ATOM 735 N N . ILE A 1 93 ? -2.209 3.859 8.626 1.00 98.25 93 ILE A N 1
ATOM 736 C CA . ILE A 1 93 ? -3.283 3.138 9.325 1.00 98.25 93 ILE A CA 1
ATOM 737 C C . ILE A 1 93 ? -3.100 3.232 10.841 1.00 98.25 93 ILE A C 1
ATOM 739 O O . ILE A 1 93 ? -4.070 3.444 11.568 1.00 98.25 93 ILE A O 1
ATOM 743 N N . GLY A 1 94 ? -1.857 3.110 11.312 1.00 97.62 94 GLY A N 1
ATOM 744 C CA . GLY A 1 94 ? -1.471 3.254 12.708 1.00 97.62 94 GLY A CA 1
ATOM 745 C C . GLY A 1 94 ? -1.821 4.617 13.302 1.00 97.62 94 GLY A C 1
ATOM 746 O O . GLY A 1 94 ? -2.418 4.686 14.379 1.00 97.62 94 GLY A O 1
ATOM 747 N N . ALA A 1 95 ? -1.498 5.687 12.580 1.00 98.06 95 ALA A N 1
ATOM 748 C CA . ALA A 1 95 ? -1.738 7.065 12.988 1.00 98.06 95 ALA A CA 1
ATOM 749 C C . ALA A 1 95 ? -3.232 7.429 13.043 1.00 98.06 95 ALA A C 1
ATOM 751 O O . ALA A 1 95 ? -3.620 8.296 13.826 1.00 98.06 95 ALA A O 1
ATOM 752 N N . HIS A 1 96 ? -4.079 6.745 12.266 1.00 98.12 96 HIS A N 1
ATOM 753 C CA . HIS A 1 96 ? -5.509 7.052 12.144 1.00 98.12 96 HIS A CA 1
ATOM 754 C C . HIS A 1 96 ? -6.431 5.917 12.607 1.00 98.12 96 HIS A C 1
ATOM 756 O O . HIS A 1 96 ? -7.560 5.782 12.125 1.00 98.12 96 HIS A O 1
ATOM 762 N N . ARG A 1 97 ? -5.989 5.101 13.575 1.00 96.19 97 ARG A N 1
ATOM 763 C CA . ARG A 1 97 ? -6.797 4.021 14.187 1.00 96.19 97 ARG A CA 1
ATOM 764 C C . ARG A 1 97 ? -8.081 4.520 14.849 1.00 96.19 97 ARG A C 1
ATOM 766 O O . ARG A 1 97 ? -9.010 3.740 15.075 1.00 96.19 97 ARG A O 1
ATOM 773 N N . ASP A 1 98 ? -8.159 5.807 15.179 1.00 96.88 98 ASP A N 1
ATOM 774 C CA . ASP A 1 98 ? -9.374 6.444 15.679 1.00 96.88 98 ASP A CA 1
ATOM 775 C C . ASP A 1 98 ? -10.504 6.396 14.634 1.00 96.88 98 ASP A C 1
ATOM 777 O O . ASP A 1 98 ? -11.649 6.116 15.003 1.00 96.88 98 ASP A O 1
ATOM 781 N N . VAL A 1 99 ? -10.178 6.525 13.341 1.00 97.88 99 VAL A N 1
ATOM 782 C CA . VAL A 1 99 ? -11.142 6.589 12.226 1.00 97.88 99 VAL A CA 1
ATOM 783 C C . VAL A 1 99 ? -11.118 5.352 11.324 1.00 97.88 99 VAL A C 1
ATOM 785 O O . VAL A 1 99 ? -12.186 4.876 10.934 1.00 97.88 99 VAL A O 1
ATOM 788 N N . ILE A 1 100 ? -9.945 4.817 10.981 1.00 98.19 100 ILE A N 1
ATOM 789 C CA . ILE A 1 100 ? -9.806 3.653 10.094 1.00 98.19 100 ILE A CA 1
ATOM 790 C C . ILE A 1 100 ? -10.176 2.388 10.866 1.00 98.19 100 ILE A C 1
ATOM 792 O O . ILE A 1 100 ? -9.547 2.061 11.871 1.00 98.19 100 ILE A O 1
ATOM 796 N N . LYS A 1 101 ? -11.209 1.675 10.400 1.00 96.62 101 LYS A N 1
ATOM 797 C CA . LYS A 1 101 ? -11.734 0.464 11.067 1.00 96.62 101 LYS A CA 1
ATOM 798 C C . LYS A 1 101 ? -11.624 -0.813 10.242 1.00 96.62 101 LYS A C 1
ATOM 800 O O . LYS A 1 101 ? -11.885 -1.887 10.769 1.00 96.62 101 LYS A O 1
ATOM 805 N N . ALA A 1 102 ? -11.259 -0.707 8.970 1.00 96.75 102 ALA A N 1
ATOM 806 C CA . ALA A 1 102 ? -11.062 -1.854 8.096 1.00 96.75 102 ALA A CA 1
ATOM 807 C C . ALA A 1 102 ? -10.113 -1.499 6.953 1.00 96.75 102 ALA A C 1
ATOM 809 O O . ALA A 1 102 ? -10.026 -0.338 6.539 1.00 96.75 102 ALA A O 1
ATOM 810 N N . VAL A 1 103 ? -9.442 -2.516 6.420 1.00 98.12 103 VAL A N 1
ATOM 811 C CA . VAL A 1 103 ? -8.623 -2.409 5.214 1.00 98.12 103 VAL A CA 1
ATOM 812 C C . VAL A 1 103 ? -8.853 -3.623 4.323 1.00 98.12 103 VAL A C 1
ATOM 814 O O . VAL A 1 103 ? -9.212 -4.697 4.807 1.00 98.12 103 VAL A O 1
ATOM 817 N N . THR A 1 104 ? -8.647 -3.476 3.022 1.00 98.56 104 THR A N 1
ATOM 818 C CA . THR A 1 104 ? -8.625 -4.588 2.069 1.00 98.56 104 THR A CA 1
ATOM 819 C C . THR A 1 104 ? -7.389 -4.474 1.201 1.00 98.56 104 THR A C 1
ATOM 821 O O . THR A 1 104 ? -7.271 -3.564 0.385 1.00 98.56 104 THR A O 1
ATOM 824 N N . TYR A 1 105 ? -6.484 -5.430 1.391 1.00 98.75 105 TYR A N 1
ATOM 825 C CA . TYR A 1 105 ? -5.306 -5.598 0.560 1.00 98.75 105 TYR A CA 1
ATOM 826 C C . TYR A 1 105 ? -5.622 -6.548 -0.591 1.00 98.75 105 TYR A C 1
ATOM 828 O O . TYR A 1 105 ? -6.068 -7.679 -0.380 1.00 98.75 105 TYR A O 1
ATOM 836 N N . ILE A 1 106 ? -5.397 -6.089 -1.814 1.00 98.88 106 ILE A N 1
ATOM 837 C CA . ILE A 1 106 ? -5.641 -6.868 -3.019 1.00 98.88 106 ILE A CA 1
ATOM 838 C C . ILE A 1 106 ? -4.382 -7.685 -3.303 1.00 98.88 106 ILE A C 1
ATOM 840 O O . ILE A 1 106 ? -3.407 -7.176 -3.849 1.00 98.88 106 ILE A O 1
ATOM 844 N N . ASN A 1 107 ? -4.404 -8.961 -2.922 1.00 98.81 107 ASN A N 1
ATOM 845 C CA . ASN A 1 107 ? -3.292 -9.899 -3.093 1.00 98.81 107 ASN A CA 1
ATOM 846 C C . ASN A 1 107 ? -3.418 -10.651 -4.426 1.00 98.81 107 ASN A C 1
ATOM 848 O O . ASN A 1 107 ? -4.018 -11.728 -4.479 1.00 98.81 107 ASN A O 1
ATOM 852 N N . ALA A 1 108 ? -2.895 -10.083 -5.514 1.00 98.69 108 ALA A N 1
ATOM 853 C CA . ALA A 1 108 ? -3.118 -10.608 -6.856 1.00 98.69 108 ALA A CA 1
ATOM 854 C C . ALA A 1 108 ? -1.891 -10.471 -7.759 1.00 98.69 108 ALA A C 1
ATOM 856 O O . ALA A 1 108 ? -1.149 -9.496 -7.694 1.00 98.69 108 ALA A O 1
ATOM 857 N N . ASN A 1 109 ? -1.724 -11.433 -8.667 1.00 98.62 109 ASN A N 1
ATOM 858 C CA . ASN A 1 109 ? -0.924 -11.197 -9.861 1.00 98.62 109 ASN A CA 1
ATOM 859 C C . ASN A 1 109 ? -1.831 -10.492 -10.873 1.00 98.62 109 ASN A C 1
ATOM 861 O O . ASN A 1 109 ? -2.732 -11.121 -11.435 1.00 98.62 109 ASN A O 1
ATOM 865 N N . TRP A 1 110 ? -1.658 -9.184 -11.033 1.00 98.62 110 TRP A N 1
ATOM 866 C CA . TRP A 1 110 ? -2.448 -8.380 -11.963 1.00 98.62 110 TRP A CA 1
ATOM 867 C C . TRP A 1 110 ? -1.996 -8.618 -13.399 1.00 98.62 110 TRP A C 1
ATOM 869 O O . TRP A 1 110 ? -2.825 -8.677 -14.299 1.00 98.62 110 TRP A O 1
ATOM 879 N N . ASP A 1 111 ? -0.698 -8.838 -13.590 1.00 97.44 111 ASP A N 1
ATOM 880 C CA . ASP A 1 111 ? -0.044 -8.976 -14.892 1.00 97.44 111 ASP A CA 1
ATOM 881 C C . ASP A 1 111 ? -0.610 -10.116 -15.756 1.00 97.44 111 ASP A C 1
ATOM 883 O O . ASP A 1 111 ? -0.602 -10.058 -16.985 1.00 97.44 111 ASP A O 1
ATOM 887 N N . ILE A 1 112 ? -1.170 -11.146 -15.114 1.00 97.69 112 ILE A N 1
ATOM 888 C CA . ILE A 1 112 ? -1.806 -12.290 -15.786 1.00 97.69 112 ILE A CA 1
ATOM 889 C C . ILE A 1 112 ? -3.321 -12.130 -15.999 1.00 97.69 112 ILE A C 1
ATOM 891 O O . ILE A 1 112 ? -3.972 -13.046 -16.505 1.00 97.69 112 ILE A O 1
ATOM 895 N N . GLN A 1 113 ? -3.913 -11.007 -15.590 1.00 97.62 113 GLN A N 1
ATOM 896 C CA . GLN A 1 113 ? -5.343 -10.734 -15.732 1.00 97.62 113 GLN A CA 1
ATOM 897 C C . GLN A 1 113 ? -5.589 -9.861 -16.961 1.00 97.62 113 GLN A C 1
ATOM 899 O O . GLN A 1 113 ? -4.956 -8.826 -17.132 1.00 97.62 113 GLN A O 1
ATOM 904 N N . GLY A 1 114 ? -6.552 -10.240 -17.805 1.00 96.56 114 GLY A N 1
ATOM 905 C CA . GLY A 1 114 ? -6.707 -9.643 -19.138 1.00 96.56 114 GLY A CA 1
ATOM 906 C C . GLY A 1 114 ? -6.840 -8.113 -19.182 1.00 96.56 114 GLY A C 1
ATOM 907 O O . GLY A 1 114 ? -6.343 -7.502 -20.120 1.00 96.56 114 GLY A O 1
ATOM 908 N N . LEU A 1 115 ? -7.475 -7.483 -18.187 1.00 96.75 115 LEU A N 1
ATOM 909 C CA . LEU A 1 115 ? -7.634 -6.021 -18.144 1.00 96.75 115 LEU A CA 1
ATOM 910 C C . LEU A 1 115 ? -6.347 -5.282 -17.728 1.00 96.75 115 LEU A C 1
ATOM 912 O O . LEU A 1 115 ? -6.151 -4.131 -18.118 1.00 96.75 115 LEU A O 1
ATOM 916 N N . TRP A 1 116 ? -5.495 -5.940 -16.940 1.00 97.81 116 TRP A N 1
ATOM 917 C CA . TRP A 1 116 ? -4.365 -5.328 -16.233 1.00 97.81 116 TRP A CA 1
ATOM 918 C C . TRP A 1 116 ? -2.995 -5.770 -16.764 1.00 97.81 116 TRP A C 1
ATOM 920 O O . TRP A 1 116 ? -1.994 -5.127 -16.459 1.00 97.81 116 TRP A O 1
ATOM 930 N N . GLY A 1 117 ? -2.952 -6.848 -17.549 1.00 96.25 117 GLY A N 1
ATOM 931 C CA . GLY A 1 117 ? -1.754 -7.363 -18.206 1.00 96.25 117 GLY A CA 1
ATOM 932 C C . GLY A 1 117 ? -1.422 -6.665 -19.532 1.00 96.25 117 GLY A C 1
ATOM 933 O O . GLY A 1 117 ? -2.073 -5.683 -19.918 1.00 96.25 117 GLY A O 1
ATOM 934 N N . PRO A 1 118 ? -0.417 -7.165 -20.276 1.00 95.75 118 PRO A N 1
ATOM 935 C CA . PRO A 1 118 ? -0.038 -6.619 -21.574 1.00 95.75 118 PRO A CA 1
ATOM 936 C C . PRO A 1 118 ? -1.232 -6.520 -22.542 1.00 95.75 118 PRO A C 1
ATOM 938 O O . PRO A 1 118 ? -2.020 -7.462 -22.640 1.00 95.75 118 PRO A O 1
ATOM 941 N N . PRO A 1 119 ? -1.361 -5.425 -23.316 1.00 96.50 119 PRO A N 1
ATOM 942 C CA . PRO A 1 119 ? -0.400 -4.334 -23.493 1.00 96.50 119 PRO A CA 1
ATOM 943 C C . PRO A 1 119 ? -0.604 -3.142 -22.527 1.00 96.50 119 PRO A C 1
ATOM 945 O O . PRO A 1 119 ? -0.332 -2.006 -22.908 1.00 96.50 119 PRO A O 1
ATOM 948 N N . TYR A 1 120 ? -1.096 -3.376 -21.302 1.00 97.12 120 TYR A N 1
ATOM 949 C CA . TYR A 1 120 ? -1.219 -2.386 -20.216 1.00 97.12 120 TYR A CA 1
ATOM 950 C C . TYR A 1 120 ? -2.080 -1.163 -20.556 1.00 97.12 120 TYR A C 1
ATOM 952 O O . TYR A 1 120 ? -1.761 -0.024 -20.211 1.00 97.12 120 TYR A O 1
ATOM 960 N N . GLN A 1 121 ? -3.210 -1.390 -21.235 1.00 95.81 121 GLN A N 1
ATOM 961 C CA . GLN A 1 121 ? -4.112 -0.309 -21.661 1.00 95.81 121 GLN A CA 1
ATOM 962 C C . GLN A 1 121 ? -4.723 0.473 -20.489 1.00 95.81 121 GLN A C 1
ATOM 964 O O . GLN A 1 121 ? -5.111 1.623 -20.670 1.00 95.81 121 GLN A O 1
ATOM 969 N N . GLN A 1 122 ? -4.802 -0.140 -19.304 1.00 96.19 122 GLN A N 1
ATOM 970 C CA . GLN A 1 122 ? -5.310 0.471 -18.071 1.00 96.19 122 GLN A CA 1
ATOM 971 C C . GLN A 1 122 ? -4.186 0.796 -17.074 1.00 96.19 122 GLN A C 1
ATOM 973 O O . GLN A 1 122 ? -4.392 0.778 -15.860 1.00 96.19 122 GLN A O 1
ATOM 978 N N . GLY A 1 123 ? -2.988 1.072 -17.598 1.00 96.75 123 GLY A N 1
ATOM 979 C CA . GLY A 1 123 ? -1.776 1.222 -16.803 1.00 96.75 123 GLY A CA 1
ATOM 980 C C . GLY A 1 123 ? -1.193 -0.123 -16.380 1.00 96.75 123 GLY A C 1
ATOM 981 O O . GLY A 1 123 ? -1.819 -1.175 -16.519 1.00 96.75 123 GLY A O 1
ATOM 982 N N . TYR A 1 124 ? 0.037 -0.081 -15.885 1.00 98.19 124 TYR A N 1
ATOM 983 C CA . TYR A 1 124 ? 0.702 -1.242 -15.318 1.00 98.19 124 TYR A CA 1
ATOM 984 C C . TYR A 1 124 ? 0.346 -1.377 -13.833 1.00 98.19 124 TYR A C 1
ATOM 986 O O . TYR A 1 124 ? 0.430 -0.408 -13.075 1.00 98.19 124 TYR A O 1
ATOM 994 N N . TRP A 1 125 ? -0.063 -2.580 -13.425 1.00 98.44 125 TRP A N 1
ATOM 995 C CA . TRP A 1 125 ? -0.470 -2.873 -12.046 1.00 98.44 125 TRP A CA 1
ATOM 996 C C . TRP A 1 125 ? 0.548 -3.740 -11.304 1.00 98.44 125 TRP A C 1
ATOM 998 O O . TRP A 1 125 ? 0.911 -3.407 -10.178 1.00 98.44 125 TRP A O 1
ATOM 1008 N N . GLY A 1 126 ? 1.063 -4.784 -11.961 1.00 98.12 126 GLY A N 1
ATOM 1009 C CA . GLY A 1 126 ? 2.147 -5.629 -11.463 1.00 98.12 126 GLY A CA 1
ATOM 1010 C C . GLY A 1 126 ? 1.697 -6.881 -10.707 1.00 98.12 126 GLY A C 1
ATOM 1011 O O . GLY A 1 126 ? 0.768 -7.580 -11.110 1.00 98.12 126 GLY A O 1
ATOM 1012 N N . ASP A 1 127 ? 2.393 -7.209 -9.622 1.00 98.81 127 ASP A N 1
ATOM 1013 C CA . ASP A 1 127 ? 2.164 -8.414 -8.818 1.00 98.81 127 ASP A CA 1
ATOM 1014 C C . ASP A 1 127 ? 2.236 -8.054 -7.337 1.00 98.81 127 ASP A C 1
ATOM 1016 O O . ASP A 1 127 ? 3.317 -7.791 -6.813 1.00 98.81 127 ASP A O 1
ATOM 1020 N N . SER A 1 128 ? 1.082 -8.054 -6.674 1.00 98.81 128 SER A N 1
ATOM 1021 C CA . SER A 1 128 ? 0.911 -7.736 -5.256 1.00 98.81 128 SER A CA 1
ATOM 1022 C C . SER A 1 128 ? 0.705 -8.983 -4.397 1.00 98.81 128 SER A C 1
ATOM 1024 O O . SER A 1 128 ? 0.165 -8.907 -3.300 1.00 98.81 128 SER A O 1
ATOM 1026 N N . ARG A 1 129 ? 1.078 -10.173 -4.873 1.00 98.88 129 ARG A N 1
ATOM 1027 C CA . ARG A 1 129 ? 1.047 -11.366 -4.022 1.00 98.88 129 ARG A CA 1
ATOM 1028 C C . ARG A 1 129 ? 2.148 -11.289 -2.976 1.00 98.88 129 ARG A C 1
ATOM 1030 O O . ARG A 1 129 ? 3.329 -11.402 -3.308 1.00 98.88 129 ARG A O 1
ATOM 1037 N N . ILE A 1 130 ? 1.760 -11.173 -1.714 1.00 98.62 130 ILE A N 1
ATOM 1038 C CA . ILE A 1 130 ? 2.673 -11.208 -0.571 1.00 98.62 130 ILE A CA 1
ATOM 1039 C C . ILE A 1 130 ? 3.494 -12.496 -0.582 1.00 98.62 130 ILE A C 1
ATOM 1041 O O . ILE A 1 130 ? 4.698 -12.478 -0.347 1.00 98.62 130 ILE A O 1
ATOM 1045 N N . GLU A 1 131 ? 2.868 -13.627 -0.909 1.00 98.56 131 GLU A N 1
ATOM 1046 C CA . GLU A 1 131 ? 3.516 -14.933 -0.921 1.00 98.56 131 GLU A CA 1
ATOM 1047 C C . GLU A 1 131 ? 4.517 -15.140 -2.065 1.00 98.56 131 GLU A C 1
ATOM 1049 O O . GLU A 1 131 ? 5.231 -16.143 -2.062 1.00 98.56 131 GLU A O 1
ATOM 1054 N N . ALA A 1 132 ? 4.587 -14.222 -3.034 1.00 98.56 132 ALA A N 1
ATOM 1055 C CA . ALA A 1 132 ? 5.506 -14.337 -4.162 1.00 98.56 132 ALA A CA 1
ATOM 1056 C C . ALA A 1 132 ? 6.969 -14.031 -3.785 1.00 98.56 132 ALA A C 1
ATOM 1058 O O . ALA A 1 132 ? 7.872 -14.397 -4.537 1.00 98.56 132 ALA A O 1
ATOM 1059 N N . ASN A 1 133 ? 7.220 -13.410 -2.626 1.00 98.69 133 ASN A N 1
ATOM 1060 C CA . ASN A 1 133 ? 8.559 -13.177 -2.090 1.00 98.69 133 ASN A CA 1
ATOM 1061 C C . ASN A 1 133 ? 8.618 -13.509 -0.586 1.00 98.69 133 ASN A C 1
ATOM 1063 O O . ASN A 1 133 ? 7.768 -13.071 0.183 1.00 98.69 133 ASN A O 1
ATOM 1067 N N . ALA A 1 134 ? 9.621 -14.287 -0.163 1.00 98.56 134 ALA A N 1
ATOM 1068 C CA . ALA A 1 134 ? 9.714 -14.780 1.214 1.00 98.56 134 ALA A CA 1
ATOM 1069 C C . ALA A 1 134 ? 9.936 -13.660 2.245 1.00 98.56 134 ALA A C 1
ATOM 1071 O O . ALA A 1 134 ? 9.276 -13.669 3.281 1.00 98.56 134 ALA A O 1
ATOM 1072 N N . ASP A 1 135 ? 10.790 -12.685 1.931 1.00 98.50 135 ASP A N 1
ATOM 1073 C CA . ASP A 1 135 ? 11.123 -11.587 2.843 1.00 98.50 135 ASP A CA 1
ATOM 1074 C C . ASP A 1 135 ? 9.928 -10.632 2.999 1.00 98.50 135 ASP A C 1
ATOM 1076 O O . ASP A 1 135 ? 9.552 -10.279 4.114 1.00 98.50 135 ASP A O 1
ATOM 1080 N N . VAL A 1 136 ? 9.252 -10.278 1.895 1.00 98.56 136 VAL A N 1
ATOM 1081 C CA . VAL A 1 136 ? 8.011 -9.476 1.946 1.00 98.56 136 VAL A CA 1
ATOM 1082 C C . VAL A 1 136 ? 6.921 -10.209 2.730 1.00 98.56 136 VAL A C 1
ATOM 1084 O O . VAL A 1 136 ? 6.211 -9.592 3.523 1.00 98.56 136 VAL A O 1
ATOM 1087 N N . LYS A 1 137 ? 6.796 -11.530 2.555 1.00 98.75 137 LYS A N 1
ATOM 1088 C CA . LYS A 1 137 ? 5.846 -12.345 3.319 1.00 98.75 137 LYS A CA 1
ATOM 1089 C C . LYS A 1 137 ? 6.143 -12.339 4.811 1.00 98.75 137 LYS A C 1
ATOM 1091 O O . LYS A 1 137 ? 5.207 -12.215 5.599 1.00 98.75 137 LYS A O 1
ATOM 1096 N N . GLU A 1 138 ? 7.402 -12.507 5.200 1.00 98.62 138 GLU A N 1
ATOM 1097 C CA . GLU A 1 138 ? 7.806 -12.482 6.606 1.00 98.62 138 GLU A CA 1
ATOM 1098 C C . GLU A 1 138 ? 7.447 -11.140 7.251 1.00 98.62 138 GLU A C 1
ATOM 1100 O O . GLU A 1 138 ? 6.775 -11.117 8.284 1.00 98.62 138 GLU A O 1
ATOM 1105 N N . GLN A 1 139 ? 7.792 -10.033 6.591 1.00 98.44 139 GLN A N 1
ATOM 1106 C CA . GLN A 1 139 ? 7.473 -8.690 7.072 1.00 98.44 139 GLN A CA 1
ATOM 1107 C C . GLN A 1 139 ? 5.958 -8.439 7.129 1.00 98.44 139 GLN A C 1
ATOM 1109 O O . GLN A 1 139 ? 5.455 -7.906 8.119 1.00 98.44 139 GLN A O 1
ATOM 1114 N N . TRP A 1 140 ? 5.201 -8.895 6.124 1.00 98.62 140 TRP A N 1
ATOM 1115 C CA . TRP A 1 140 ? 3.738 -8.817 6.119 1.00 98.62 140 TRP A CA 1
ATOM 1116 C C . TRP A 1 140 ? 3.124 -9.536 7.310 1.00 98.62 140 TRP A C 1
ATOM 1118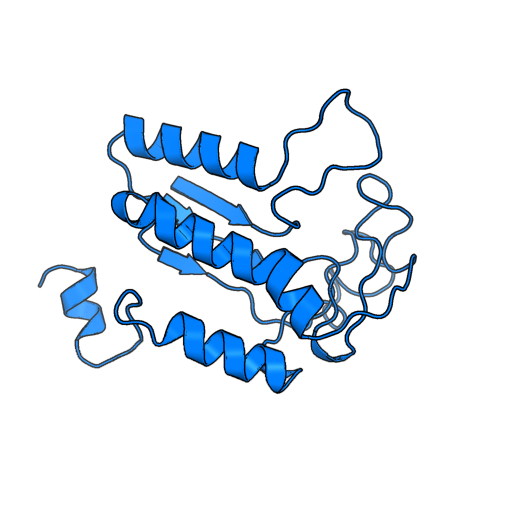 O O . TRP A 1 140 ? 2.327 -8.947 8.036 1.00 98.62 140 TRP A O 1
ATOM 1128 N N . VAL A 1 141 ? 3.510 -10.796 7.535 1.00 98.31 141 VAL A N 1
ATOM 1129 C CA . VAL A 1 141 ? 3.019 -11.592 8.666 1.00 98.31 141 VAL A CA 1
ATOM 1130 C C . VAL A 1 141 ? 3.367 -10.910 9.987 1.00 98.31 141 VAL A C 1
ATOM 1132 O O . VAL A 1 141 ? 2.498 -10.804 10.851 1.00 98.31 141 VAL A O 1
ATOM 1135 N N . ALA A 1 142 ? 4.587 -10.393 10.139 1.00 97.88 142 ALA A N 1
ATOM 1136 C CA . ALA A 1 142 ? 4.973 -9.644 11.331 1.00 97.88 142 ALA A CA 1
ATOM 1137 C C . ALA A 1 142 ? 4.058 -8.424 11.561 1.00 97.88 142 ALA A C 1
ATOM 1139 O O . ALA A 1 142 ? 3.487 -8.294 12.641 1.00 97.88 142 ALA A O 1
ATOM 1140 N N . ALA A 1 143 ? 3.827 -7.598 10.536 1.00 97.50 143 ALA A N 1
ATOM 1141 C CA . ALA A 1 143 ? 2.993 -6.398 10.643 1.00 97.50 143 ALA A CA 1
ATOM 1142 C C . ALA A 1 143 ? 1.517 -6.704 10.953 1.00 97.50 143 ALA A C 1
ATOM 1144 O O . ALA A 1 143 ? 0.895 -6.030 11.778 1.00 97.50 143 ALA A O 1
ATOM 1145 N N . ILE A 1 144 ? 0.932 -7.728 10.317 1.00 96.62 144 ILE A N 1
ATOM 1146 C CA . ILE A 1 144 ? -0.485 -8.051 10.534 1.00 96.62 144 ILE A CA 1
ATOM 1147 C C . ILE A 1 144 ? -0.726 -8.840 11.823 1.00 96.62 144 ILE A C 1
ATOM 1149 O O . ILE A 1 144 ? -1.856 -8.878 12.286 1.00 96.62 144 ILE A O 1
ATOM 1153 N N . THR A 1 145 ? 0.286 -9.465 12.428 1.00 95.38 145 THR A N 1
ATOM 1154 C CA . THR A 1 145 ? 0.124 -10.221 13.690 1.00 95.38 145 THR A CA 1
ATOM 1155 C C . THR A 1 145 ? 0.199 -9.353 14.945 1.00 95.38 145 THR A C 1
ATOM 1157 O O . THR A 1 145 ? -0.033 -9.849 16.047 1.00 95.38 145 THR A O 1
ATOM 1160 N N . GLU A 1 146 ? 0.458 -8.051 14.808 1.00 92.69 146 GLU A N 1
ATOM 1161 C CA . GLU A 1 146 ? 0.322 -7.110 15.916 1.00 92.69 146 GLU A CA 1
ATOM 1162 C C . GLU A 1 146 ? -1.110 -7.109 16.483 1.00 92.69 146 GLU A C 1
ATOM 1164 O O . GLU A 1 146 ? -2.087 -7.157 15.735 1.00 92.69 146 GLU A O 1
ATOM 1169 N N . ASN A 1 147 ? -1.249 -6.929 17.804 1.00 82.56 147 ASN A N 1
ATOM 1170 C CA . ASN A 1 147 ? -2.529 -6.957 18.546 1.00 82.56 147 ASN A CA 1
ATOM 1171 C C . ASN A 1 147 ? -3.588 -5.930 18.090 1.00 82.56 147 ASN A C 1
ATOM 1173 O O . ASN A 1 147 ? -4.687 -5.874 18.635 1.00 82.56 147 ASN A O 1
ATOM 1177 N N . THR A 1 148 ? -3.250 -5.080 17.128 1.00 88.94 148 THR A N 1
ATOM 1178 C CA . THR A 1 148 ? -4.154 -4.087 16.546 1.00 88.94 148 THR A CA 1
ATOM 1179 C C . THR A 1 148 ? -5.127 -4.719 15.555 1.00 88.94 148 THR A C 1
ATOM 1181 O O . THR A 1 148 ? -6.231 -4.213 15.360 1.00 88.94 148 THR A O 1
ATOM 1184 N N . TRP A 1 149 ? -4.717 -5.803 14.901 1.00 94.19 149 TRP A N 1
ATOM 1185 C CA . TRP A 1 149 ? -5.468 -6.394 13.807 1.00 94.19 149 TRP A CA 1
ATOM 1186 C C . TRP A 1 149 ? -6.462 -7.430 14.306 1.00 94.19 149 TRP A C 1
ATOM 1188 O O . TRP A 1 149 ? -6.139 -8.311 15.102 1.00 94.19 149 TRP A O 1
ATOM 1198 N N . LEU A 1 150 ? -7.681 -7.341 13.783 1.00 93.81 150 LEU A N 1
ATOM 1199 C CA . LEU A 1 150 ? -8.688 -8.374 13.950 1.00 93.81 150 LEU A CA 1
ATOM 1200 C C . LEU A 1 150 ? -8.591 -9.342 12.773 1.00 93.81 150 LEU A C 1
ATOM 1202 O O . LEU A 1 150 ? -8.784 -8.951 11.622 1.00 93.81 150 LEU A O 1
ATOM 1206 N N . HIS A 1 151 ? -8.307 -10.605 13.078 1.00 93.44 151 HIS A N 1
ATOM 1207 C CA . HIS A 1 151 ? -8.248 -11.691 12.101 1.00 93.44 151 HIS A CA 1
ATOM 1208 C C . HIS A 1 151 ? -9.507 -12.547 12.148 1.00 93.44 151 HIS A C 1
ATOM 1210 O O . HIS A 1 151 ? -10.294 -12.486 13.094 1.00 93.44 151 HIS A O 1
ATOM 1216 N N . GLY A 1 152 ? -9.685 -13.382 11.125 1.00 91.81 152 GLY A N 1
ATOM 1217 C CA . GLY A 1 152 ? -10.710 -14.420 11.155 1.00 91.81 152 GLY A CA 1
ATOM 1218 C C . GLY A 1 152 ? -10.507 -15.355 12.350 1.00 91.81 152 GLY A C 1
ATOM 1219 O O . GLY A 1 152 ? -9.402 -15.836 12.591 1.00 91.81 152 GLY A O 1
ATOM 1220 N N . GLY A 1 153 ? -11.583 -15.612 13.087 1.00 90.56 153 GLY A N 1
ATOM 1221 C CA . GLY A 1 153 ? -11.602 -16.494 14.250 1.00 90.56 153 GLY A CA 1
ATOM 1222 C C . GLY A 1 153 ? -13.019 -16.635 14.797 1.00 90.56 153 GLY A C 1
ATOM 1223 O O . GLY A 1 153 ? -13.924 -15.927 14.352 1.00 90.56 153 GLY A O 1
ATOM 1224 N N . ASP A 1 154 ? -13.210 -17.528 15.767 1.00 88.62 154 ASP A N 1
ATOM 1225 C CA . ASP A 1 154 ? -14.541 -17.929 16.253 1.00 88.62 154 ASP A CA 1
ATOM 1226 C C . ASP A 1 154 ? -15.396 -16.746 16.745 1.00 88.62 154 ASP A C 1
ATOM 1228 O O . ASP A 1 154 ? -16.610 -16.727 16.554 1.00 88.62 154 ASP A O 1
ATOM 1232 N N . HIS A 1 155 ? -14.749 -15.706 17.281 1.00 87.88 155 HIS A N 1
ATOM 1233 C CA . HIS A 1 155 ? -15.401 -14.523 17.851 1.00 87.88 155 HIS A CA 1
ATOM 1234 C C . HIS A 1 155 ? -15.472 -13.316 16.902 1.00 87.88 155 HIS A C 1
ATOM 1236 O O . HIS A 1 155 ? -15.940 -12.250 17.298 1.00 87.88 155 HIS A O 1
ATOM 1242 N N . ILE A 1 156 ? -15.032 -13.427 15.640 1.00 92.00 156 ILE A N 1
ATOM 1243 C CA . ILE A 1 156 ? -14.960 -12.253 14.748 1.00 92.00 156 ILE A CA 1
ATOM 1244 C C . ILE A 1 156 ? -16.335 -11.615 14.514 1.00 92.00 156 ILE A C 1
ATOM 1246 O O . ILE A 1 156 ? -16.462 -10.395 14.458 1.00 92.00 156 ILE A O 1
ATOM 1250 N N . ARG A 1 157 ? -17.390 -12.435 14.434 1.00 89.44 157 ARG A N 1
ATOM 1251 C CA . ARG A 1 157 ? -18.769 -11.963 14.265 1.00 89.44 157 ARG A CA 1
ATOM 1252 C C . ARG A 1 157 ? -19.233 -11.144 15.472 1.00 89.44 157 ARG A C 1
ATOM 1254 O O . ARG A 1 157 ? -19.841 -10.095 15.293 1.00 89.44 157 ARG A O 1
ATOM 1261 N N . GLU A 1 158 ? -18.948 -11.626 16.674 1.00 92.56 158 GLU A N 1
ATOM 1262 C CA . GLU A 1 158 ? -19.301 -10.976 17.941 1.00 92.56 158 GLU A CA 1
ATOM 1263 C C . GLU A 1 158 ? -18.587 -9.624 18.053 1.00 92.56 158 GLU A C 1
ATOM 1265 O O . GLU A 1 158 ? -19.224 -8.593 18.262 1.00 92.56 158 GLU A O 1
ATOM 1270 N N . ILE A 1 159 ? -17.282 -9.599 17.755 1.00 90.81 159 ILE A N 1
ATOM 1271 C CA . ILE A 1 159 ? -16.466 -8.377 17.769 1.00 90.81 159 ILE A CA 1
ATOM 1272 C C . ILE A 1 159 ? -16.978 -7.339 16.756 1.00 90.81 159 ILE A C 1
ATOM 1274 O O . ILE A 1 159 ? -17.074 -6.158 17.086 1.00 90.81 159 ILE A O 1
ATOM 1278 N N . LEU A 1 160 ? -17.325 -7.753 15.530 1.00 90.62 160 LEU A N 1
ATOM 1279 C CA . LEU A 1 160 ? -17.767 -6.830 14.475 1.00 90.62 160 LEU A CA 1
ATOM 1280 C C . LEU A 1 160 ? -19.194 -6.304 14.674 1.00 90.62 160 LEU A C 1
ATOM 1282 O O . LEU A 1 160 ? -19.501 -5.195 14.234 1.00 90.62 160 LEU A O 1
ATOM 1286 N N . HIS A 1 161 ? -20.073 -7.087 15.301 1.00 86.44 161 HIS A N 1
ATOM 1287 C CA . HIS A 1 161 ? -21.476 -6.716 15.489 1.00 86.44 161 HIS A CA 1
ATOM 1288 C C . HIS A 1 161 ? -21.819 -6.266 16.914 1.00 86.44 161 HIS A C 1
ATOM 1290 O O . HIS A 1 161 ? -22.942 -5.812 17.132 1.00 86.44 161 HIS A O 1
ATOM 1296 N N . GLY A 1 162 ? -20.879 -6.355 17.859 1.00 74.88 162 GLY A N 1
ATOM 1297 C CA . GLY A 1 162 ? -21.093 -5.992 19.260 1.00 74.88 162 GLY A CA 1
ATOM 1298 C C . GLY A 1 162 ? -22.170 -6.839 19.945 1.00 74.88 162 GLY A C 1
ATOM 1299 O O . GLY A 1 162 ? -22.931 -6.301 20.749 1.00 74.88 162 GLY A O 1
ATOM 1300 N N . MET A 1 163 ? -22.270 -8.122 19.576 1.00 52.88 163 MET A N 1
ATOM 1301 C CA . MET A 1 163 ? -23.223 -9.096 20.128 1.00 52.88 163 MET A CA 1
ATOM 1302 C C . MET A 1 163 ? -22.501 -10.162 20.933 1.00 52.88 163 MET A C 1
ATOM 1304 O O . MET A 1 163 ? -21.440 -10.598 20.442 1.00 52.88 163 MET A O 1
#

Radius of gyration: 16.76 Å; chains: 1; bounding box: 39×40×44 Å